Protein AF-A0A2V6M020-F1 (afdb_monomer_lite)

Sequence (64 aa):
MKLSGKDRALLISHKLHRGLYARVAKRLGVDRSYVDRVASGTRKSDTIMRALLEELRRIQPRNV

pLDDT: mean 86.97, std 12.72, range [42.78, 97.25]

Radius of gyration: 11.06 Å; chains: 1; bounding box: 30×23×25 Å

Foldseek 3Di:
DDADPVLVVLLVCLVVDPCLLVVLCVVVVHDSVVLVCCSVVVDDDPSSSVSSSVSSCVVDPPPD

Secondary structure (DSSP, 8-state):
----HHHHHHHHGGGGSTTHHHHHHHHHT--HHHHHHHHTTSS--HHHHHHHHHHHHHHS----

Structure (mmCIF, N/CA/C/O backbone):
data_AF-A0A2V6M020-F1
#
_entry.id   AF-A0A2V6M020-F1
#
loop_
_atom_site.group_PDB
_atom_site.id
_atom_site.type_symbol
_atom_site.label_atom_id
_atom_site.label_alt_id
_atom_site.label_comp_id
_atom_site.label_asym_id
_atom_site.label_entity_id
_atom_site.label_seq_id
_atom_site.pdbx_PDB_ins_code
_atom_site.Cartn_x
_atom_site.Cartn_y
_atom_site.Cartn_z
_atom_site.occupancy
_atom_site.B_iso_or_equiv
_atom_site.auth_seq_id
_atom_site.auth_comp_id
_atom_site.auth_asym_id
_atom_site.auth_atom_id
_atom_site.pdbx_PDB_model_num
ATOM 1 N N . MET A 1 1 ? 8.076 -0.330 14.409 1.00 61.50 1 MET A N 1
ATOM 2 C CA . MET A 1 1 ? 8.954 -1.264 13.648 1.00 61.50 1 MET A CA 1
ATOM 3 C C . MET A 1 1 ? 10.247 -0.550 13.225 1.00 61.50 1 MET A C 1
ATOM 5 O O . MET A 1 1 ? 10.155 0.610 12.844 1.00 61.50 1 MET A O 1
ATOM 9 N N . LYS A 1 2 ? 11.436 -1.178 13.284 1.00 70.19 2 LYS A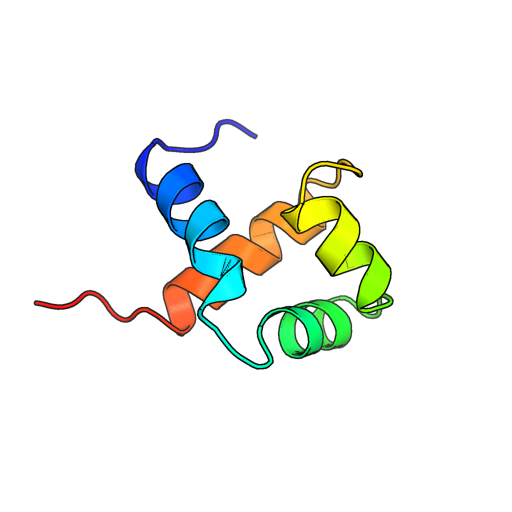 N 1
ATOM 10 C CA . LYS A 1 2 ? 12.672 -0.604 12.698 1.00 70.19 2 LYS A CA 1
ATOM 11 C C . LYS A 1 2 ? 12.754 -1.003 11.216 1.00 70.19 2 LYS A C 1
ATOM 13 O O . LYS A 1 2 ? 12.833 -2.187 10.916 1.00 70.19 2 LYS A O 1
ATOM 18 N N . LEU A 1 3 ? 12.678 -0.028 10.309 1.00 66.50 3 LEU A N 1
ATOM 19 C CA . LEU A 1 3 ? 12.811 -0.235 8.859 1.00 66.50 3 LEU A CA 1
ATOM 20 C C . LEU A 1 3 ? 14.292 -0.363 8.487 1.00 66.50 3 LEU A C 1
ATOM 22 O O . LEU A 1 3 ? 15.084 0.505 8.858 1.00 66.50 3 LEU A O 1
ATOM 26 N N . SER A 1 4 ? 14.660 -1.406 7.738 1.00 79.25 4 SER A N 1
ATOM 27 C CA . SER A 1 4 ? 16.004 -1.520 7.158 1.00 79.25 4 SER A CA 1
ATOM 28 C C . SER A 1 4 ? 16.224 -0.442 6.085 1.00 79.25 4 SER A C 1
ATOM 30 O O . SER A 1 4 ? 15.269 0.026 5.462 1.00 79.25 4 SER A O 1
ATOM 32 N N . GLY A 1 5 ? 17.477 -0.056 5.813 1.00 78.69 5 GLY A N 1
ATOM 33 C CA . GLY A 1 5 ? 17.800 0.887 4.729 1.00 78.69 5 GLY A CA 1
ATOM 34 C C . GLY A 1 5 ? 17.261 0.431 3.366 1.00 78.69 5 GLY A C 1
ATOM 35 O O . GLY A 1 5 ? 16.748 1.241 2.596 1.00 78.69 5 GLY A O 1
ATOM 36 N N . LYS A 1 6 ? 17.259 -0.887 3.119 1.00 79.44 6 LYS A N 1
ATOM 37 C CA . LYS A 1 6 ? 16.659 -1.497 1.921 1.00 79.44 6 LYS A CA 1
ATOM 38 C C . LYS A 1 6 ? 15.135 -1.340 1.880 1.00 79.44 6 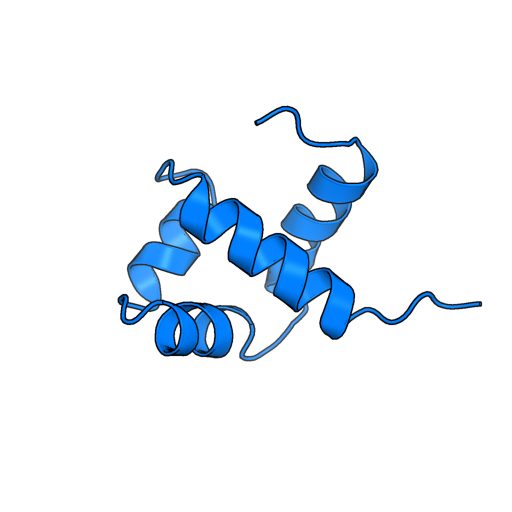LYS A C 1
ATOM 40 O O . LYS A 1 6 ? 14.581 -1.064 0.824 1.00 79.44 6 LYS A O 1
ATOM 45 N N . ASP A 1 7 ? 14.461 -1.445 3.024 1.00 81.88 7 ASP A N 1
ATOM 46 C CA . ASP A 1 7 ? 13.000 -1.302 3.111 1.00 81.88 7 ASP A CA 1
ATOM 47 C C . ASP A 1 7 ? 12.552 0.123 2.791 1.00 81.88 7 ASP A C 1
ATOM 49 O O . ASP A 1 7 ? 11.531 0.331 2.140 1.00 81.88 7 ASP A O 1
ATOM 53 N N . ARG A 1 8 ? 13.341 1.121 3.201 1.00 80.44 8 ARG A N 1
ATOM 54 C CA . ARG A 1 8 ? 13.089 2.517 2.826 1.00 80.44 8 ARG A CA 1
ATOM 55 C C . ARG A 1 8 ? 13.198 2.724 1.317 1.00 80.44 8 ARG A C 1
ATOM 57 O O . ARG A 1 8 ? 12.328 3.369 0.742 1.00 80.44 8 ARG A O 1
ATOM 64 N N . ALA A 1 9 ? 14.220 2.151 0.681 1.00 81.19 9 ALA A N 1
ATOM 65 C CA . ALA A 1 9 ? 14.382 2.227 -0.771 1.00 81.19 9 ALA A CA 1
ATOM 66 C C . ALA A 1 9 ? 13.214 1.554 -1.515 1.00 81.19 9 ALA A C 1
ATOM 68 O O . ALA A 1 9 ? 12.669 2.130 -2.456 1.00 81.19 9 ALA A O 1
ATOM 69 N N . LEU A 1 10 ? 12.771 0.383 -1.040 1.00 82.06 10 LEU A N 1
ATOM 70 C CA . LEU A 1 10 ? 11.592 -0.298 -1.579 1.00 82.06 10 LEU A CA 1
ATOM 71 C C . LEU A 1 10 ? 10.346 0.576 -1.474 1.00 82.06 10 LEU A C 1
ATOM 73 O O . LEU A 1 10 ? 9.641 0.750 -2.466 1.00 82.06 10 LEU A O 1
ATOM 77 N N . LEU A 1 11 ? 10.091 1.173 -0.308 1.00 80.88 11 LEU A N 1
ATOM 78 C CA . LEU A 1 11 ? 8.950 2.068 -0.140 1.00 80.88 11 LEU A CA 1
ATOM 79 C C . LEU A 1 11 ? 9.013 3.234 -1.125 1.00 80.88 11 LEU A C 1
ATOM 81 O O . LEU A 1 11 ? 8.020 3.486 -1.784 1.00 80.88 11 LEU A O 1
ATOM 85 N N . ILE A 1 12 ? 10.161 3.878 -1.334 1.00 83.38 12 ILE A N 1
ATOM 86 C CA . ILE A 1 12 ? 10.282 4.973 -2.317 1.00 83.38 12 ILE A CA 1
ATOM 87 C C . ILE A 1 12 ? 9.874 4.522 -3.733 1.00 83.38 12 ILE A C 1
ATOM 89 O O . ILE A 1 12 ? 9.225 5.273 -4.465 1.00 83.38 12 ILE A O 1
ATOM 93 N N . SER A 1 13 ? 10.179 3.276 -4.106 1.00 82.81 13 SER A N 1
ATOM 94 C CA . SER A 1 13 ? 9.824 2.715 -5.417 1.00 82.81 13 SER A CA 1
ATOM 95 C C . SER A 1 13 ? 8.327 2.416 -5.602 1.00 82.81 13 SER A C 1
ATOM 97 O O . SER A 1 13 ? 7.909 2.076 -6.709 1.00 82.81 13 SER A O 1
ATOM 99 N N . HIS A 1 14 ? 7.481 2.599 -4.575 1.00 79.75 14 HIS A N 1
ATOM 100 C CA . HIS A 1 14 ? 6.048 2.276 -4.618 1.00 79.75 14 HIS A CA 1
ATOM 101 C C . HIS A 1 14 ? 5.305 2.898 -5.815 1.00 79.75 14 HIS A C 1
ATOM 103 O O . HIS A 1 14 ? 4.329 2.331 -6.303 1.00 79.75 14 HIS A O 1
ATOM 109 N N . LYS A 1 15 ? 5.760 4.062 -6.301 1.00 84.06 15 LYS A N 1
ATOM 110 C CA . LYS A 1 15 ? 5.142 4.804 -7.414 1.00 84.06 15 LYS A CA 1
ATOM 111 C C . LYS A 1 15 ? 5.336 4.115 -8.765 1.00 84.06 15 LYS A C 1
ATOM 113 O O . LYS A 1 15 ? 4.584 4.384 -9.695 1.00 84.06 15 LYS A O 1
ATOM 118 N N . LEU A 1 16 ? 6.323 3.228 -8.870 1.00 84.06 16 LEU A N 1
ATOM 119 C CA . LEU A 1 16 ? 6.688 2.547 -10.112 1.00 84.06 16 LEU A CA 1
ATOM 120 C C . LEU A 1 16 ? 5.810 1.319 -10.389 1.00 84.06 16 LEU A C 1
ATOM 122 O O . LEU A 1 16 ? 5.743 0.843 -11.519 1.00 84.06 16 LEU A O 1
ATOM 126 N N . HIS A 1 17 ? 5.098 0.810 -9.381 1.00 83.50 17 HIS A N 1
ATOM 127 C CA . HIS A 1 17 ? 4.377 -0.455 -9.480 1.00 83.50 17 HIS A CA 1
ATOM 128 C C . HIS A 1 17 ? 2.864 -0.249 -9.577 1.00 83.50 17 HIS A C 1
ATOM 130 O O . HIS A 1 17 ? 2.158 -0.082 -8.576 1.00 83.50 17 HIS A O 1
ATOM 136 N N . ARG A 1 18 ? 2.330 -0.326 -10.804 1.00 85.19 18 ARG A N 1
ATOM 137 C CA . ARG A 1 18 ? 0.881 -0.242 -11.041 1.00 85.19 18 ARG A CA 1
ATOM 138 C C . ARG A 1 18 ? 0.125 -1.337 -10.274 1.00 85.19 18 ARG A C 1
ATOM 140 O O . ARG A 1 18 ? 0.518 -2.505 -10.214 1.00 85.19 18 ARG A O 1
ATOM 147 N N . GLY A 1 19 ? -0.989 -0.936 -9.665 1.00 90.81 19 GLY A N 1
ATOM 148 C CA . GLY A 1 19 ? -1.870 -1.827 -8.907 1.00 90.81 19 GLY A CA 1
ATOM 149 C C . GLY A 1 19 ? -1.360 -2.244 -7.522 1.00 90.81 19 GLY A C 1
ATOM 150 O O . GLY A 1 19 ? -2.102 -2.930 -6.823 1.00 90.81 19 GLY A O 1
ATOM 151 N N . LEU A 1 20 ? -0.165 -1.808 -7.090 1.00 94.12 20 LEU A N 1
ATOM 152 C CA . LEU A 1 20 ? 0.384 -2.093 -5.754 1.00 94.12 20 LEU A CA 1
ATOM 153 C C . LEU A 1 20 ? -0.624 -1.752 -4.648 1.00 94.12 20 LEU A C 1
ATOM 155 O O . LEU A 1 20 ? -0.996 -2.604 -3.844 1.00 94.12 20 LEU A O 1
ATOM 159 N N . TYR A 1 21 ? -1.129 -0.518 -4.652 1.00 95.12 21 TYR A N 1
ATOM 160 C CA . TYR A 1 21 ? -2.060 -0.059 -3.623 1.00 95.12 21 TYR A CA 1
ATOM 161 C C . TYR A 1 21 ? -3.387 -0.795 -3.656 1.00 95.12 21 TYR A C 1
ATOM 163 O O . TYR A 1 21 ? -3.933 -1.085 -2.603 1.00 95.12 21 TYR A O 1
ATOM 171 N N . ALA A 1 22 ? -3.896 -1.123 -4.846 1.00 95.69 22 ALA A N 1
ATOM 172 C CA . ALA A 1 22 ? -5.143 -1.866 -4.983 1.00 95.69 22 ALA A CA 1
ATOM 173 C C . ALA A 1 22 ? -5.018 -3.285 -4.407 1.00 95.69 22 ALA A C 1
ATOM 175 O O . ALA A 1 22 ? -5.935 -3.754 -3.738 1.00 95.69 22 ALA A O 1
ATOM 176 N N . ARG A 1 23 ? -3.872 -3.954 -4.607 1.00 95.62 23 ARG A N 1
ATOM 177 C CA . ARG A 1 23 ? -3.611 -5.284 -4.035 1.00 95.62 23 ARG A CA 1
ATOM 178 C C . ARG A 1 23 ? -3.504 -5.238 -2.514 1.00 95.62 23 ARG A C 1
ATOM 180 O O . ARG A 1 23 ? -4.148 -6.040 -1.843 1.00 95.62 23 ARG A O 1
ATOM 187 N N . VAL A 1 24 ? -2.770 -4.265 -1.972 1.00 96.75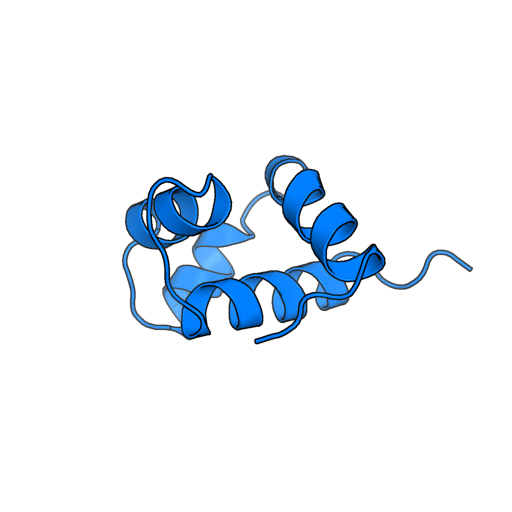 24 VAL A N 1
ATOM 188 C CA . VAL A 1 24 ? -2.667 -4.062 -0.517 1.00 96.75 24 VAL A CA 1
ATOM 189 C C . VAL A 1 24 ? -4.025 -3.703 0.094 1.00 96.75 24 VAL A C 1
ATOM 191 O O . VAL A 1 24 ? -4.426 -4.306 1.085 1.00 96.75 24 VAL A O 1
ATOM 194 N N . ALA A 1 25 ? -4.761 -2.779 -0.527 1.00 97.12 25 ALA A N 1
ATOM 195 C CA . ALA A 1 25 ? -6.097 -2.361 -0.111 1.00 97.12 25 ALA A CA 1
ATOM 196 C C . ALA A 1 25 ? -7.072 -3.544 -0.065 1.00 97.12 25 ALA A C 1
ATOM 198 O O . ALA A 1 25 ? -7.692 -3.792 0.967 1.00 97.12 25 ALA A O 1
ATOM 199 N N . LYS A 1 26 ? -7.129 -4.338 -1.145 1.00 97.25 26 LYS A N 1
ATOM 200 C CA . LYS A 1 26 ? -7.970 -5.538 -1.228 1.00 97.25 26 LYS A CA 1
ATOM 201 C C . LYS A 1 26 ? -7.593 -6.577 -0.172 1.00 97.25 26 LYS A C 1
ATOM 203 O O . LYS A 1 26 ? -8.479 -7.144 0.453 1.00 97.25 26 LYS A O 1
ATOM 208 N N . ARG A 1 27 ? -6.294 -6.819 0.040 1.00 96.31 27 ARG A N 1
ATOM 209 C CA . ARG A 1 27 ? -5.803 -7.790 1.032 1.00 96.31 27 ARG A CA 1
ATOM 210 C C . ARG A 1 27 ? -6.185 -7.407 2.462 1.00 96.31 27 ARG A C 1
ATOM 212 O O . ARG A 1 27 ? -6.455 -8.292 3.263 1.00 96.31 27 ARG A O 1
ATOM 219 N N . LEU A 1 28 ? -6.168 -6.115 2.781 1.00 96.44 28 LEU A N 1
ATOM 220 C CA . LEU A 1 28 ? -6.431 -5.613 4.132 1.00 96.44 28 LEU A CA 1
ATOM 221 C C . LEU A 1 28 ? -7.879 -5.149 4.349 1.00 96.44 28 LEU A C 1
ATOM 223 O O . LEU A 1 28 ? -8.216 -4.768 5.465 1.00 96.44 28 LEU A O 1
ATOM 227 N N . GLY A 1 29 ? -8.720 -5.148 3.311 1.00 97.19 29 GLY A N 1
ATOM 228 C CA . GLY A 1 29 ? -10.098 -4.655 3.396 1.00 97.19 29 GLY A CA 1
ATOM 229 C C . GLY A 1 29 ? -10.193 -3.149 3.669 1.00 97.19 29 GLY A C 1
ATOM 230 O O . GLY A 1 29 ? -11.113 -2.708 4.350 1.00 97.19 29 GLY A O 1
ATOM 231 N N . VAL A 1 30 ? -9.235 -2.356 3.176 1.00 97.12 30 VAL A N 1
ATOM 232 C CA . VAL A 1 30 ? -9.175 -0.898 3.392 1.00 97.12 30 VAL A CA 1
ATOM 233 C C . VAL A 1 30 ? -9.290 -0.127 2.083 1.00 97.12 30 VAL A C 1
ATOM 235 O O . VAL A 1 30 ? -9.047 -0.669 1.009 1.00 97.12 30 VAL A O 1
ATOM 238 N N . ASP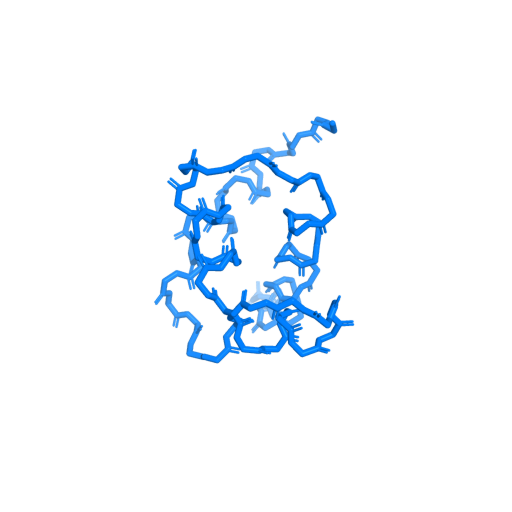 A 1 31 ? -9.600 1.167 2.168 1.00 96.69 31 ASP A N 1
ATOM 239 C CA . ASP A 1 31 ? -9.633 2.031 0.989 1.00 96.69 31 ASP A CA 1
ATOM 240 C C . ASP A 1 31 ? -8.232 2.287 0.402 1.00 96.69 31 ASP A C 1
ATOM 242 O O . ASP A 1 31 ? -7.245 2.492 1.120 1.00 96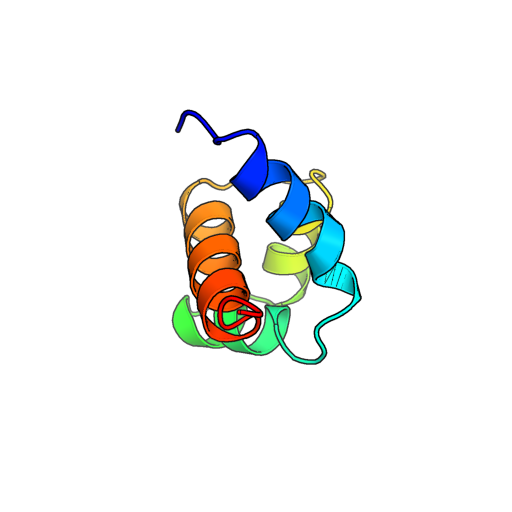.69 31 ASP A O 1
ATOM 246 N N . ARG A 1 32 ? -8.153 2.358 -0.932 1.00 95.75 32 ARG A N 1
ATOM 247 C CA . ARG A 1 32 ? -6.903 2.620 -1.663 1.00 95.75 32 ARG A CA 1
ATOM 248 C C . ARG A 1 32 ? -6.269 3.953 -1.263 1.00 95.75 32 ARG A C 1
ATOM 250 O O . ARG A 1 32 ? -5.048 4.033 -1.156 1.00 95.75 32 ARG A O 1
ATOM 257 N N . SER A 1 33 ? -7.072 4.985 -1.019 1.00 96.19 33 SER A N 1
ATOM 258 C CA . SER A 1 33 ? -6.598 6.318 -0.625 1.00 96.19 33 SER A CA 1
ATOM 259 C C . SER A 1 33 ? -6.028 6.317 0.794 1.00 96.19 33 SER A C 1
ATOM 261 O O . SER A 1 33 ? -5.223 7.176 1.150 1.00 96.19 33 SER A O 1
ATOM 263 N N . TYR A 1 34 ? -6.419 5.360 1.643 1.00 96.38 34 TYR A N 1
ATOM 264 C CA . TYR A 1 34 ? -5.762 5.175 2.935 1.00 96.38 34 TYR A CA 1
ATOM 265 C C . TYR A 1 34 ? -4.366 4.562 2.769 1.00 96.38 34 TYR A C 1
ATOM 267 O O . TYR A 1 34 ? -3.419 5.042 3.390 1.00 96.38 34 TYR A O 1
ATOM 275 N N . VAL A 1 35 ? -4.215 3.582 1.872 1.00 96.38 35 VAL A N 1
ATOM 276 C CA . VAL A 1 35 ? -2.906 3.001 1.532 1.00 96.38 35 VAL A CA 1
ATOM 277 C C . VAL A 1 35 ? -1.962 4.055 0.950 1.00 96.38 35 VAL A C 1
ATOM 279 O O . VAL A 1 35 ? -0.819 4.153 1.390 1.00 96.38 35 VAL A O 1
ATOM 282 N N . ASP A 1 36 ? -2.451 4.882 0.025 1.00 94.88 36 ASP A N 1
ATOM 283 C CA . ASP A 1 36 ? -1.685 5.979 -0.579 1.00 94.88 36 ASP A CA 1
ATOM 284 C C . ASP A 1 36 ? -1.220 7.011 0.462 1.00 94.88 36 ASP A C 1
ATOM 286 O O . ASP A 1 36 ? -0.046 7.384 0.515 1.00 94.88 36 ASP A O 1
ATOM 290 N N . ARG A 1 37 ? -2.104 7.406 1.387 1.00 95.69 37 ARG A N 1
ATOM 291 C CA . ARG A 1 37 ? -1.739 8.318 2.482 1.00 95.69 37 ARG A CA 1
ATOM 292 C C . ARG A 1 37 ? -0.655 7.747 3.398 1.00 95.69 37 ARG A C 1
ATOM 294 O O . ARG A 1 37 ? 0.200 8.487 3.877 1.00 95.69 37 ARG A O 1
ATOM 301 N N . VAL A 1 38 ? -0.654 6.438 3.636 1.00 95.19 38 VAL A N 1
ATOM 302 C CA . VAL A 1 38 ? 0.413 5.796 4.417 1.00 95.19 38 VAL A CA 1
ATOM 303 C C . VAL A 1 38 ? 1.713 5.698 3.621 1.00 95.19 38 VAL A C 1
ATOM 305 O O . VAL A 1 38 ? 2.771 6.012 4.159 1.00 95.19 38 VAL A O 1
ATOM 308 N N . ALA A 1 39 ? 1.646 5.322 2.342 1.00 92.31 39 ALA A N 1
ATOM 309 C CA . ALA A 1 39 ? 2.817 5.231 1.470 1.00 92.31 39 ALA A CA 1
ATOM 310 C C . ALA A 1 39 ? 3.517 6.592 1.287 1.00 92.31 39 ALA A C 1
ATOM 312 O O . ALA A 1 39 ? 4.741 6.671 1.339 1.00 92.31 39 ALA A O 1
ATOM 313 N N . SER A 1 40 ? 2.735 7.666 1.150 1.00 89.19 40 SER A N 1
ATOM 314 C CA . SER A 1 40 ? 3.209 9.057 1.063 1.00 89.19 40 SER A CA 1
ATOM 315 C C . SER A 1 40 ? 3.668 9.652 2.399 1.00 89.19 40 SER A C 1
ATOM 317 O O . SER A 1 40 ? 4.196 10.761 2.423 1.00 89.19 40 SER A O 1
ATOM 319 N N . GLY A 1 41 ? 3.463 8.950 3.517 1.00 91.38 41 GLY A N 1
ATOM 320 C CA . GLY A 1 41 ? 3.840 9.412 4.855 1.00 91.38 41 GLY A CA 1
ATOM 321 C C . GLY A 1 41 ? 2.872 10.410 5.501 1.00 91.38 41 GLY A C 1
ATOM 322 O O . GLY A 1 41 ? 3.109 10.834 6.631 1.00 91.38 41 GLY A O 1
ATOM 323 N N . THR A 1 42 ? 1.757 10.754 4.848 1.00 93.88 42 THR A N 1
ATOM 324 C CA . THR A 1 42 ? 0.716 11.637 5.415 1.00 93.88 42 THR A CA 1
ATOM 325 C C . THR A 1 42 ? -0.125 10.952 6.501 1.00 93.88 42 THR A C 1
ATOM 327 O O . THR A 1 42 ? -0.767 11.613 7.319 1.00 93.88 42 THR A O 1
ATOM 330 N N . ARG A 1 43 ? -0.110 9.615 6.556 1.00 94.50 43 ARG A N 1
ATOM 331 C CA . ARG A 1 43 ? -0.668 8.796 7.643 1.00 94.50 43 ARG A CA 1
ATOM 332 C C . ARG A 1 43 ? 0.359 7.772 8.124 1.00 94.50 43 ARG A C 1
ATOM 334 O O . ARG A 1 43 ? 1.227 7.339 7.375 1.00 94.50 43 ARG A O 1
ATOM 341 N N . LYS A 1 44 ? 0.225 7.343 9.381 1.00 93.94 44 LYS A N 1
ATOM 342 C CA . LYS A 1 44 ? 1.042 6.277 9.978 1.00 93.94 44 LYS A CA 1
ATOM 343 C C . LYS A 1 44 ? 0.183 5.035 10.200 1.00 93.94 44 LYS A C 1
ATOM 345 O O . LYS A 1 44 ? -0.898 5.133 10.772 1.00 93.94 44 LYS A O 1
ATOM 350 N N . SER A 1 45 ? 0.658 3.885 9.730 1.00 95.69 45 SER A N 1
ATOM 351 C CA . SER A 1 45 ? 0.057 2.573 9.985 1.00 95.69 45 SER A CA 1
ATOM 352 C C . SER A 1 45 ? 1.103 1.489 9.753 1.00 95.69 45 SER A C 1
ATOM 354 O O . SER A 1 45 ? 1.521 1.257 8.617 1.00 95.69 45 SER A O 1
ATOM 356 N N . ASP A 1 46 ? 1.524 0.821 10.827 1.00 94.38 46 ASP A N 1
ATOM 357 C CA . ASP A 1 46 ? 2.520 -0.254 10.753 1.00 94.38 46 ASP A CA 1
ATOM 358 C C . ASP A 1 46 ? 2.000 -1.436 9.917 1.00 94.38 46 ASP A C 1
ATOM 360 O O . ASP A 1 46 ? 2.758 -2.030 9.151 1.00 94.38 46 ASP A O 1
ATOM 364 N N . THR A 1 47 ? 0.701 -1.738 10.001 1.00 95.88 47 THR A N 1
ATOM 365 C CA . THR A 1 47 ? 0.054 -2.813 9.232 1.00 95.88 47 THR A CA 1
ATOM 366 C C . THR A 1 47 ? 0.128 -2.559 7.727 1.00 95.88 47 THR A C 1
ATOM 368 O O . THR A 1 47 ? 0.548 -3.439 6.975 1.00 95.88 47 THR A O 1
ATOM 371 N N . ILE A 1 48 ? -0.217 -1.347 7.276 1.00 95.56 48 ILE A N 1
ATOM 372 C CA . ILE A 1 48 ? -0.152 -0.997 5.847 1.00 95.56 48 ILE A CA 1
ATOM 373 C C . ILE A 1 48 ? 1.297 -0.933 5.370 1.00 95.56 48 ILE A C 1
ATOM 375 O O . ILE A 1 48 ? 1.601 -1.421 4.283 1.00 95.56 48 ILE A O 1
ATOM 379 N N . MET A 1 49 ? 2.203 -0.385 6.185 1.00 94.06 49 MET A N 1
ATOM 380 C CA . MET A 1 49 ? 3.621 -0.302 5.836 1.00 94.06 49 MET A CA 1
ATOM 381 C C . MET A 1 49 ? 4.234 -1.693 5.617 1.00 94.06 49 MET A C 1
ATOM 383 O O . MET A 1 49 ? 4.967 -1.906 4.652 1.00 94.06 49 MET A O 1
ATOM 387 N N . ARG A 1 50 ? 3.893 -2.667 6.474 1.00 94.88 50 ARG A N 1
ATOM 388 C CA . ARG A 1 50 ? 4.310 -4.069 6.312 1.00 94.88 50 ARG A CA 1
ATOM 389 C C . ARG A 1 50 ? 3.734 -4.694 5.047 1.00 94.88 50 ARG A C 1
ATOM 391 O O . ARG A 1 50 ? 4.487 -5.278 4.275 1.00 94.88 50 ARG A O 1
ATOM 398 N N . ALA A 1 51 ? 2.436 -4.525 4.801 1.00 95.75 51 ALA A N 1
ATOM 399 C CA . ALA A 1 51 ? 1.792 -5.082 3.614 1.00 95.75 51 ALA A CA 1
ATOM 400 C C . ALA A 1 51 ? 2.356 -4.497 2.306 1.00 95.75 51 ALA A C 1
ATOM 402 O O . ALA A 1 51 ? 2.542 -5.236 1.342 1.00 95.75 51 ALA A O 1
ATOM 403 N N . LEU A 1 52 ? 2.682 -3.197 2.280 1.00 94.31 52 LEU A N 1
ATOM 404 C CA . LEU A 1 52 ? 3.371 -2.558 1.155 1.00 94.31 52 LEU A CA 1
ATOM 405 C C . LEU A 1 52 ? 4.743 -3.183 0.909 1.00 94.31 52 LEU A C 1
ATOM 407 O O . LEU A 1 52 ? 5.058 -3.507 -0.230 1.00 94.31 52 LEU A O 1
ATOM 411 N N . LEU A 1 53 ? 5.544 -3.376 1.959 1.00 93.19 53 LEU A N 1
ATOM 412 C CA . LEU A 1 53 ? 6.865 -3.994 1.840 1.00 93.19 53 LEU A CA 1
ATOM 413 C C . LEU A 1 53 ? 6.793 -5.439 1.347 1.00 93.19 53 LEU A C 1
ATOM 415 O O . LEU A 1 53 ? 7.584 -5.827 0.495 1.00 93.19 53 LEU A O 1
ATOM 419 N N . GLU A 1 54 ? 5.861 -6.236 1.866 1.00 93.38 54 GLU A N 1
ATOM 420 C CA . GLU A 1 54 ? 5.645 -7.611 1.406 1.00 93.38 54 GLU A CA 1
ATOM 421 C C . GLU A 1 54 ? 5.266 -7.655 -0.075 1.00 93.38 54 GLU A C 1
ATOM 423 O O . GLU A 1 54 ? 5.840 -8.426 -0.842 1.00 93.38 54 GLU A O 1
ATOM 428 N N . GLU A 1 55 ? 4.339 -6.794 -0.490 1.00 93.75 55 GLU A N 1
ATOM 429 C CA . GLU A 1 55 ? 3.885 -6.744 -1.875 1.00 93.75 55 GLU A CA 1
ATOM 430 C C . GLU A 1 55 ? 4.979 -6.202 -2.812 1.00 93.75 55 GLU A C 1
ATOM 432 O O . GLU A 1 55 ? 5.182 -6.738 -3.896 1.00 93.75 55 GLU A O 1
ATOM 437 N N . LEU A 1 56 ? 5.761 -5.207 -2.385 1.00 91.06 56 LEU A N 1
ATOM 438 C CA . LEU A 1 56 ? 6.924 -4.715 -3.132 1.00 91.06 56 LEU A CA 1
ATOM 439 C C . LEU A 1 56 ? 7.996 -5.792 -3.307 1.00 91.06 56 LEU A C 1
ATOM 441 O O . LEU A 1 56 ? 8.487 -5.984 -4.415 1.00 91.06 56 LEU A O 1
ATOM 445 N N . ARG A 1 57 ? 8.312 -6.547 -2.248 1.00 89.88 57 ARG A N 1
ATOM 446 C CA . ARG A 1 57 ? 9.245 -7.686 -2.319 1.00 89.88 57 ARG A CA 1
ATOM 447 C C . ARG A 1 57 ? 8.739 -8.794 -3.241 1.00 89.88 57 ARG A C 1
ATOM 449 O O . ARG A 1 57 ? 9.547 -9.483 -3.850 1.00 89.88 57 ARG A O 1
ATOM 456 N N . ARG A 1 58 ? 7.419 -8.968 -3.353 1.00 89.00 58 ARG A N 1
ATOM 457 C CA . ARG A 1 58 ? 6.805 -9.907 -4.300 1.00 89.00 58 ARG A CA 1
ATOM 458 C C . ARG A 1 58 ? 6.952 -9.441 -5.751 1.00 89.00 58 ARG A C 1
ATOM 460 O O . ARG A 1 58 ? 7.183 -10.270 -6.624 1.00 89.00 58 ARG A O 1
ATOM 467 N N . ILE A 1 59 ? 6.775 -8.144 -6.014 1.00 86.88 59 ILE A N 1
ATOM 468 C CA . ILE A 1 59 ? 6.798 -7.575 -7.375 1.00 8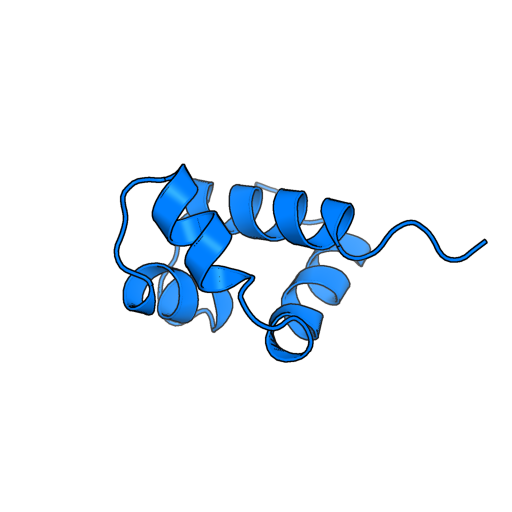6.88 59 ILE A CA 1
ATOM 469 C C . ILE A 1 59 ? 8.222 -7.353 -7.882 1.00 86.88 59 ILE A C 1
ATOM 471 O O . ILE A 1 59 ? 8.445 -7.391 -9.088 1.00 86.88 59 ILE A O 1
ATOM 475 N N . GLN A 1 60 ? 9.168 -7.102 -6.980 1.00 75.69 60 GLN A N 1
ATOM 476 C CA . GLN A 1 60 ? 10.577 -6.931 -7.299 1.00 75.69 60 GLN A CA 1
ATOM 477 C C . GLN A 1 60 ? 11.323 -8.222 -6.925 1.00 75.69 60 GLN A C 1
ATOM 479 O O . GLN A 1 60 ? 11.989 -8.263 -5.884 1.00 75.69 60 GLN A O 1
ATOM 484 N N . PRO A 1 61 ? 11.195 -9.312 -7.717 1.00 56.44 61 PRO A N 1
ATOM 485 C CA . PRO A 1 61 ? 12.058 -10.458 -7.525 1.00 56.44 61 PRO A CA 1
ATOM 486 C C . PRO A 1 61 ? 13.481 -9.949 -7.706 1.00 56.44 61 PRO A C 1
ATOM 488 O O . PRO A 1 61 ? 13.776 -9.229 -8.655 1.00 56.44 61 PRO A O 1
ATOM 491 N N . ARG A 1 62 ? 14.319 -10.258 -6.718 1.00 54.00 62 ARG A N 1
ATOM 492 C CA . ARG A 1 62 ? 15.763 -10.048 -6.698 1.00 54.00 62 ARG A CA 1
ATOM 493 C C . ARG A 1 62 ? 16.316 -10.183 -8.120 1.00 54.00 62 ARG A C 1
ATOM 495 O O . ARG A 1 62 ? 16.455 -11.304 -8.596 1.00 54.00 62 ARG A O 1
ATOM 502 N N . ASN A 1 63 ? 16.585 -9.054 -8.780 1.00 42.78 63 ASN A N 1
ATOM 503 C CA . ASN A 1 63 ? 17.457 -9.047 -9.943 1.00 42.78 63 ASN A CA 1
ATOM 504 C C . ASN A 1 63 ? 18.774 -9.650 -9.445 1.00 42.78 63 ASN A C 1
ATOM 506 O O . ASN A 1 63 ? 19.456 -9.056 -8.603 1.00 42.78 63 ASN A O 1
ATOM 510 N N . VAL A 1 64 ? 18.994 -10.899 -9.846 1.00 42.88 64 VAL A N 1
ATOM 511 C CA . VAL A 1 64 ? 20.306 -11.533 -9.918 1.00 42.88 64 VAL A CA 1
ATOM 512 C C . VAL A 1 64 ? 21.165 -10.776 -10.918 1.00 42.88 64 VAL A C 1
ATOM 514 O O . VAL A 1 64 ? 20.589 -10.246 -11.896 1.00 42.88 64 VAL A O 1
#